Protein AF-A0A416U1P7-F1 (afdb_monomer_lite)

Sequence (73 aa):
MKYPKEIYLDGYTYVQMYEHEKGGMYYHSKENPDLVTNTCISLYPDGKLTFLWNGIEQNYGKYDIINNRKFEE

pLDDT: mean 86.38, std 7.15, range [55.38, 93.56]

Foldseek 3Di:
DDFDQWADDPNFIWGWDQADPVGWTWTATPPDPDPFPHGAWTAHPQQWIWTADPNDTGGPAGADRPVRGGDDD

Secondary structure (DSSP, 8-state):
-PPPSEEEETTEEEEEEEE-TTS-EEEE-SS---TTTTT-EEE-TTSEEEEEETTEEEEEEEEETTTTEEPP-

Radius of gyration: 10.96 Å; chains: 1; bounding box: 26×30×22 Å

Structure (mmCIF, N/CA/C/O backbone):
data_AF-A0A416U1P7-F1
#
_entry.id   AF-A0A416U1P7-F1
#
loop_
_atom_site.group_PDB
_atom_site.id
_atom_site.type_symbol
_atom_site.label_atom_id
_atom_site.label_alt_id
_atom_site.label_comp_id
_atom_site.label_asym_id
_atom_site.label_entity_id
_atom_site.label_seq_id
_atom_site.pdbx_PDB_ins_code
_atom_site.Cartn_x
_atom_site.Cartn_y
_atom_site.Cartn_z
_atom_site.occupancy
_atom_site.B_iso_or_equiv
_atom_site.auth_seq_id
_atom_site.auth_comp_id
_atom_site.auth_asym_id
_atom_site.auth_atom_id
_atom_site.pdbx_PDB_model_num
ATOM 1 N N . MET A 1 1 ? -0.093 17.467 3.209 1.00 62.75 1 MET A N 1
ATOM 2 C CA . MET A 1 1 ? -1.056 16.416 3.609 1.00 62.75 1 MET A CA 1
ATOM 3 C C . MET A 1 1 ? -0.249 15.325 4.299 1.00 62.75 1 MET A C 1
ATOM 5 O O . MET A 1 1 ? 0.849 15.064 3.829 1.00 62.75 1 MET A O 1
ATOM 9 N N . LYS A 1 2 ? -0.685 14.789 5.444 1.00 80.38 2 LYS A N 1
ATOM 10 C CA . LYS A 1 2 ? 0.051 13.710 6.129 1.00 80.38 2 LYS A CA 1
ATOM 11 C C . LYS A 1 2 ? -0.561 12.375 5.725 1.00 80.38 2 LYS A C 1
ATOM 13 O O . LYS A 1 2 ? -1.779 12.241 5.791 1.00 80.38 2 LYS A O 1
ATOM 18 N N . TYR A 1 3 ? 0.276 11.434 5.306 1.00 87.38 3 TYR A N 1
ATOM 19 C CA . TYR A 1 3 ? -0.154 10.071 5.023 1.00 87.38 3 TYR A CA 1
ATOM 20 C C . TYR A 1 3 ? -0.658 9.381 6.300 1.00 87.38 3 TYR A C 1
ATOM 22 O O . TYR A 1 3 ? -0.134 9.659 7.386 1.00 87.38 3 TYR A O 1
ATOM 30 N N . PRO A 1 4 ? -1.682 8.518 6.200 1.00 89.44 4 PRO A N 1
ATOM 31 C CA . PRO A 1 4 ? -2.153 7.735 7.333 1.00 89.44 4 PRO A CA 1
ATOM 32 C C . PRO A 1 4 ? -1.074 6.737 7.771 1.00 89.44 4 PRO A C 1
ATOM 34 O O . PRO A 1 4 ? -0.369 6.174 6.938 1.00 89.44 4 PRO A O 1
ATOM 37 N N . LYS A 1 5 ? -0.947 6.495 9.079 1.00 92.19 5 LYS A N 1
ATOM 38 C CA . LYS A 1 5 ? 0.022 5.512 9.598 1.00 92.19 5 LYS A CA 1
ATOM 39 C C . LYS A 1 5 ? -0.321 4.081 9.196 1.00 92.19 5 LYS A C 1
ATOM 41 O O . LYS A 1 5 ? 0.571 3.253 9.056 1.00 92.19 5 LYS A O 1
ATOM 46 N N . GLU A 1 6 ? -1.608 3.806 9.035 1.00 93.25 6 GLU A N 1
ATOM 47 C CA . GLU A 1 6 ? -2.137 2.499 8.685 1.00 93.25 6 GLU A CA 1
ATOM 48 C C . GLU A 1 6 ? -3.268 2.677 7.678 1.00 93.25 6 GLU A C 1
ATOM 50 O O . GLU A 1 6 ? -4.052 3.623 7.789 1.00 93.25 6 GLU A O 1
ATOM 55 N N . ILE A 1 7 ? -3.347 1.774 6.706 1.00 91.56 7 ILE A N 1
ATOM 56 C CA . ILE A 1 7 ? -4.436 1.705 5.730 1.00 91.56 7 ILE A CA 1
ATOM 57 C C . ILE A 1 7 ? -5.036 0.306 5.720 1.00 91.56 7 ILE A C 1
ATOM 59 O O . ILE A 1 7 ? -4.352 -0.671 6.028 1.00 91.56 7 ILE A O 1
ATOM 63 N N . TYR A 1 8 ? -6.316 0.213 5.375 1.00 90.25 8 TYR A N 1
ATOM 64 C CA . TYR A 1 8 ? -7.017 -1.062 5.279 1.00 90.25 8 TYR A CA 1
ATOM 65 C C . TYR A 1 8 ? -7.322 -1.370 3.817 1.00 90.25 8 TYR A C 1
ATOM 67 O O . TYR A 1 8 ? -8.029 -0.611 3.150 1.00 90.25 8 TYR A O 1
ATOM 75 N N . LEU A 1 9 ? -6.753 -2.462 3.311 1.00 88.62 9 LEU A N 1
ATOM 76 C CA . LEU A 1 9 ? -6.841 -2.856 1.906 1.00 88.62 9 LEU A CA 1
ATOM 77 C C . LEU A 1 9 ? -7.121 -4.350 1.813 1.00 88.62 9 LEU A C 1
ATOM 79 O O . LEU A 1 9 ? -6.421 -5.147 2.432 1.00 88.62 9 LEU A O 1
ATOM 83 N N . ASP A 1 10 ? -8.133 -4.713 1.026 1.00 84.69 10 ASP A N 1
ATOM 84 C CA . ASP A 1 10 ? -8.473 -6.095 0.668 1.00 84.69 10 ASP A CA 1
ATOM 85 C C . ASP A 1 10 ? -8.526 -7.063 1.873 1.00 84.69 10 ASP A C 1
ATOM 87 O O . ASP A 1 10 ? -8.146 -8.226 1.778 1.00 84.69 10 ASP A O 1
ATOM 91 N N . GLY A 1 11 ? -8.997 -6.581 3.027 1.00 87.06 11 GLY A N 1
ATOM 92 C CA . GLY A 1 11 ? -9.127 -7.388 4.243 1.00 87.06 11 GLY A CA 1
ATOM 93 C C . GLY A 1 11 ? -7.948 -7.303 5.220 1.00 87.06 11 GLY A C 1
ATOM 94 O O . GLY A 1 11 ? -8.061 -7.811 6.336 1.00 87.06 11 GLY A O 1
ATOM 95 N N . TYR A 1 12 ? -6.851 -6.640 4.845 1.00 90.19 12 TYR A N 1
ATOM 96 C CA . TYR A 1 12 ? -5.598 -6.611 5.601 1.00 90.19 12 TYR A CA 1
ATOM 97 C C . TYR A 1 12 ? -5.214 -5.203 6.051 1.00 90.19 12 TYR A C 1
ATOM 99 O O . TYR A 1 12 ? -5.469 -4.210 5.363 1.00 90.19 12 TYR A O 1
ATOM 107 N N . THR A 1 13 ? -4.536 -5.125 7.198 1.00 91.31 13 THR A N 1
ATOM 108 C CA . THR A 1 13 ? -3.954 -3.870 7.680 1.00 91.31 13 THR A CA 1
ATOM 109 C C . THR A 1 13 ? -2.546 -3.708 7.135 1.00 91.31 13 THR A C 1
ATOM 111 O O . THR A 1 13 ? -1.710 -4.612 7.193 1.00 91.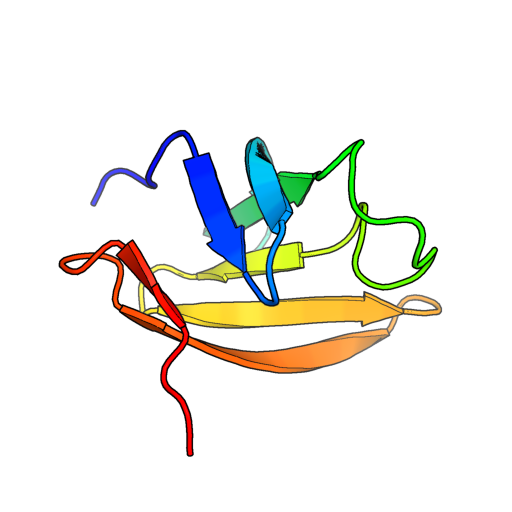31 13 THR A O 1
ATOM 114 N N . TYR A 1 14 ? -2.281 -2.522 6.615 1.00 92.69 14 TYR A N 1
ATOM 115 C CA . TYR A 1 14 ? -1.035 -2.130 5.986 1.00 92.69 14 TYR A CA 1
ATOM 116 C C . TYR A 1 14 ? -0.414 -0.990 6.771 1.00 92.69 14 TYR A C 1
ATOM 118 O O . TYR A 1 14 ? -1.043 0.047 6.958 1.00 92.69 14 TYR A O 1
ATOM 126 N N . VAL A 1 15 ? 0.828 -1.165 7.205 1.00 93.56 15 VAL A N 1
ATOM 127 C CA . VAL A 1 15 ? 1.550 -0.200 8.035 1.00 93.56 15 VAL A CA 1
ATOM 128 C C . VAL A 1 15 ? 2.482 0.631 7.166 1.00 93.56 15 VAL A C 1
ATOM 130 O O . VAL A 1 15 ? 3.160 0.109 6.278 1.00 93.56 15 VAL A O 1
ATOM 133 N N . GLN A 1 16 ? 2.499 1.934 7.430 1.00 92.81 16 GLN A N 1
ATOM 134 C CA . GLN A 1 16 ? 3.368 2.903 6.781 1.00 92.81 16 GLN A CA 1
ATOM 135 C C . GLN A 1 16 ? 4.844 2.540 6.988 1.00 92.81 16 GLN A C 1
ATOM 137 O O . GLN A 1 16 ? 5.277 2.276 8.110 1.00 92.81 16 GLN A O 1
ATOM 142 N N . MET A 1 17 ? 5.622 2.590 5.908 1.00 90.69 17 MET A N 1
ATOM 143 C CA . MET A 1 17 ? 7.050 2.275 5.909 1.00 90.69 17 MET A CA 1
ATOM 144 C C . MET A 1 17 ? 7.890 3.531 5.650 1.00 90.69 17 MET A C 1
ATOM 146 O O . MET A 1 17 ? 8.343 4.181 6.590 1.00 90.69 17 MET A O 1
ATOM 150 N N . TYR A 1 18 ? 8.103 3.885 4.383 1.00 88.12 18 TYR A N 1
ATOM 151 C CA . TYR A 1 18 ? 8.955 5.001 3.973 1.00 88.12 18 TYR A CA 1
ATOM 152 C C . TYR A 1 18 ? 8.385 5.712 2.743 1.00 88.12 18 TYR A C 1
ATOM 154 O O . TYR A 1 18 ? 7.554 5.169 2.014 1.00 88.12 18 TYR A O 1
ATOM 162 N N . GLU A 1 19 ? 8.828 6.946 2.515 1.00 87.56 19 GLU A N 1
ATOM 163 C CA . GLU A 1 19 ? 8.408 7.731 1.355 1.00 87.56 19 GLU A CA 1
ATOM 164 C C . GLU A 1 19 ? 8.976 7.143 0.057 1.00 87.56 19 GLU A C 1
ATOM 166 O O . GLU A 1 19 ? 10.165 6.849 -0.060 1.00 87.56 19 GLU A O 1
ATOM 171 N N . HIS A 1 20 ? 8.102 6.976 -0.931 1.00 80.12 20 HIS A N 1
ATOM 172 C CA . HIS A 1 20 ? 8.452 6.644 -2.303 1.00 80.12 20 HIS A CA 1
ATOM 173 C C . HIS A 1 20 ? 9.135 7.853 -2.959 1.00 80.12 20 HIS A C 1
ATOM 175 O O . HIS A 1 20 ? 8.663 8.980 -2.823 1.00 80.12 20 HIS A O 1
ATOM 181 N N . GLU A 1 21 ? 10.165 7.637 -3.782 1.00 76.25 21 GLU A N 1
ATOM 182 C CA . GLU A 1 21 ? 10.934 8.709 -4.456 1.00 76.25 21 GLU A CA 1
ATOM 183 C C . GLU A 1 21 ? 10.083 9.652 -5.332 1.00 76.25 21 GLU A C 1
ATOM 185 O O . GLU A 1 21 ? 10.461 10.782 -5.621 1.00 76.25 21 GLU A O 1
ATOM 190 N N . LYS A 1 22 ? 8.900 9.186 -5.740 1.00 81.00 22 LYS A N 1
ATOM 191 C CA . LYS A 1 22 ? 7.912 9.919 -6.554 1.00 81.00 22 LYS A CA 1
ATOM 192 C C . LYS A 1 22 ? 6.845 10.635 -5.714 1.00 81.00 22 LYS A C 1
ATOM 194 O O . LYS A 1 22 ? 5.823 11.055 -6.249 1.00 81.00 22 LYS A O 1
ATOM 199 N N . GLY A 1 23 ? 7.056 10.738 -4.403 1.00 85.25 23 GLY A N 1
ATOM 200 C CA . GLY A 1 23 ? 6.171 11.432 -3.469 1.00 85.25 23 GLY A CA 1
ATOM 201 C C . GLY A 1 23 ? 5.016 10.597 -2.915 1.00 85.25 23 GLY A C 1
ATOM 202 O O . GLY A 1 23 ? 4.186 11.152 -2.200 1.00 85.25 23 GLY A O 1
ATOM 203 N N . GLY A 1 24 ? 4.946 9.299 -3.228 1.00 89.38 24 GLY A N 1
ATOM 204 C CA . GLY A 1 24 ? 4.028 8.348 -2.591 1.00 89.38 24 GLY A CA 1
ATOM 205 C C . GLY A 1 24 ? 4.534 7.863 -1.228 1.00 89.38 24 GLY A C 1
ATOM 206 O O . GLY A 1 24 ? 5.636 8.199 -0.804 1.00 89.38 24 GLY A O 1
ATOM 207 N N . MET A 1 25 ? 3.747 7.043 -0.546 1.00 92.69 25 MET A N 1
ATOM 208 C CA . MET A 1 25 ? 4.108 6.403 0.716 1.00 92.69 25 MET A CA 1
ATOM 209 C C . MET A 1 25 ? 4.001 4.890 0.578 1.00 92.69 25 MET A C 1
ATOM 211 O O . MET A 1 25 ? 2.946 4.395 0.181 1.00 92.69 25 MET A O 1
ATOM 215 N N . TYR A 1 26 ? 5.073 4.173 0.914 1.00 92.06 26 TYR A N 1
ATOM 216 C CA . TYR A 1 26 ? 5.073 2.716 0.914 1.00 92.06 26 TYR A CA 1
ATOM 217 C C . TYR A 1 26 ? 4.372 2.158 2.144 1.00 92.06 26 TYR A C 1
ATOM 219 O O . TYR A 1 26 ? 4.581 2.629 3.266 1.00 92.06 26 TYR A O 1
ATOM 227 N N . TYR A 1 27 ? 3.607 1.096 1.923 1.00 92.50 27 TYR A N 1
ATOM 228 C CA . TYR A 1 27 ? 2.942 0.338 2.964 1.00 92.50 27 TYR A CA 1
ATOM 229 C C . TYR A 1 27 ? 3.228 -1.153 2.845 1.00 92.50 27 TYR A C 1
ATOM 231 O O . TYR A 1 27 ? 3.309 -1.712 1.751 1.00 92.50 27 TYR A O 1
ATOM 239 N N . HIS A 1 28 ? 3.318 -1.797 4.004 1.00 91.56 28 HIS A N 1
ATOM 240 C CA . HIS A 1 28 ? 3.538 -3.229 4.127 1.00 91.56 28 HIS A CA 1
ATOM 241 C C . HIS A 1 28 ? 2.515 -3.857 5.075 1.00 91.56 28 HIS A C 1
ATOM 243 O O . HIS A 1 28 ? 2.270 -3.340 6.164 1.00 91.56 28 HIS A O 1
ATOM 249 N N . SER A 1 29 ? 1.959 -5.000 4.689 1.00 91.62 29 SER A N 1
ATOM 250 C CA . SER A 1 29 ? 1.178 -5.866 5.563 1.00 91.62 29 SER A CA 1
ATOM 251 C C . SER A 1 29 ? 1.931 -7.167 5.808 1.00 91.62 29 SER A C 1
ATOM 253 O O . SER A 1 29 ? 2.290 -7.872 4.870 1.00 91.62 29 SER A O 1
ATOM 255 N N . LYS A 1 30 ? 2.141 -7.518 7.079 1.00 86.38 30 LYS A N 1
ATOM 256 C CA . LYS A 1 30 ? 2.640 -8.851 7.463 1.00 86.38 30 LYS A CA 1
ATOM 257 C C . LYS A 1 30 ? 1.548 -9.919 7.410 1.00 86.38 30 LYS A C 1
ATOM 259 O O . LYS A 1 30 ? 1.857 -11.105 7.437 1.00 86.38 30 LYS A O 1
ATOM 264 N N . GLU A 1 31 ? 0.292 -9.483 7.399 1.00 87.50 31 GLU A N 1
ATOM 265 C CA . GLU A 1 31 ? -0.888 -10.343 7.447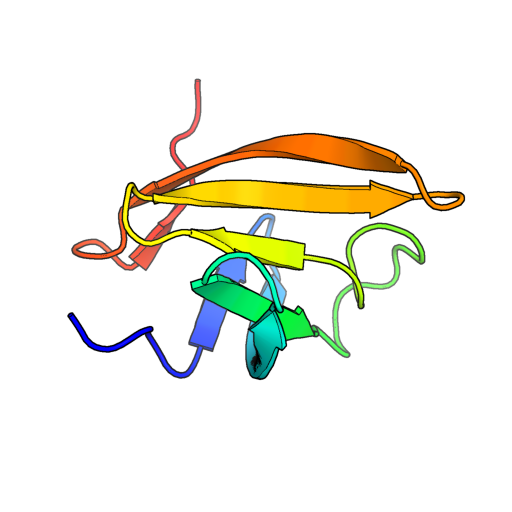 1.00 87.50 31 GLU A CA 1
ATOM 266 C C . GLU A 1 31 ? -1.311 -10.790 6.049 1.00 87.50 31 GLU A C 1
ATOM 268 O O . GLU A 1 31 ? -1.877 -11.872 5.908 1.00 87.50 31 GLU A O 1
ATOM 273 N N . ASN A 1 32 ? -1.015 -9.986 5.021 1.00 87.88 32 ASN A N 1
ATOM 274 C CA . ASN A 1 32 ? -1.281 -10.365 3.643 1.00 87.88 32 ASN A CA 1
ATOM 275 C C . ASN A 1 32 ? -0.263 -11.437 3.177 1.00 87.88 32 ASN A C 1
ATOM 277 O O . ASN A 1 32 ? 0.942 -11.157 3.130 1.00 87.88 32 ASN A O 1
ATOM 281 N N . PRO A 1 33 ? -0.714 -12.660 2.827 1.00 86.06 33 PRO A N 1
ATOM 282 C CA . PRO A 1 33 ? 0.162 -13.726 2.340 1.00 86.06 33 PRO A CA 1
ATOM 283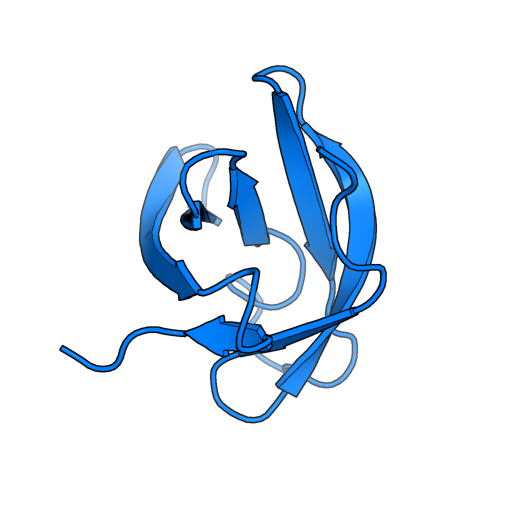 C C . PRO A 1 33 ? 0.637 -13.518 0.891 1.00 86.06 33 PRO A C 1
ATOM 285 O O . PRO A 1 33 ? 1.539 -14.225 0.440 1.00 86.06 33 PRO A O 1
ATOM 288 N N . ASP A 1 34 ? 0.033 -12.592 0.147 1.00 84.50 34 ASP A N 1
ATOM 289 C CA . ASP A 1 34 ? 0.334 -12.352 -1.260 1.00 84.50 34 ASP A CA 1
ATOM 290 C C . ASP A 1 34 ? 1.675 -11.623 -1.433 1.00 84.50 34 ASP A C 1
ATOM 292 O O . ASP A 1 34 ? 1.879 -10.507 -0.962 1.00 84.50 34 ASP A O 1
ATOM 296 N N . LEU A 1 35 ? 2.608 -12.255 -2.144 1.00 77.06 35 LEU A N 1
ATOM 297 C CA . LEU A 1 35 ? 3.971 -11.743 -2.324 1.00 77.06 35 LEU A CA 1
ATOM 298 C C . LEU A 1 35 ? 4.044 -10.434 -3.123 1.00 77.06 35 LEU A C 1
ATOM 300 O O . LEU A 1 35 ? 5.054 -9.740 -3.048 1.00 77.06 35 LEU A O 1
ATOM 304 N N . VAL A 1 36 ? 3.015 -10.114 -3.908 1.00 79.69 36 VAL A N 1
ATOM 305 C CA . VAL A 1 36 ? 2.966 -8.898 -4.727 1.00 79.69 36 VAL A CA 1
ATOM 306 C C . VAL A 1 36 ? 2.447 -7.738 -3.894 1.00 79.69 36 VAL A C 1
ATOM 308 O O . VAL A 1 36 ? 3.032 -6.658 -3.834 1.00 79.69 36 VAL A O 1
ATOM 311 N N . THR A 1 37 ? 1.312 -7.964 -3.249 1.00 80.31 37 THR A N 1
ATOM 312 C CA . THR A 1 37 ? 0.551 -6.920 -2.580 1.00 80.31 37 THR A CA 1
ATOM 313 C C . THR A 1 37 ? 0.935 -6.775 -1.121 1.00 80.31 37 THR A C 1
ATOM 315 O O . THR A 1 37 ? 0.555 -5.773 -0.537 1.00 80.31 37 THR A O 1
ATOM 318 N N . ASN A 1 38 ? 1.718 -7.669 -0.505 1.00 78.12 38 ASN A N 1
ATOM 319 C CA . ASN A 1 38 ? 2.062 -7.524 0.912 1.00 78.12 38 ASN A CA 1
ATOM 320 C C . ASN A 1 38 ? 3.139 -6.473 1.207 1.00 78.12 38 ASN A C 1
ATOM 322 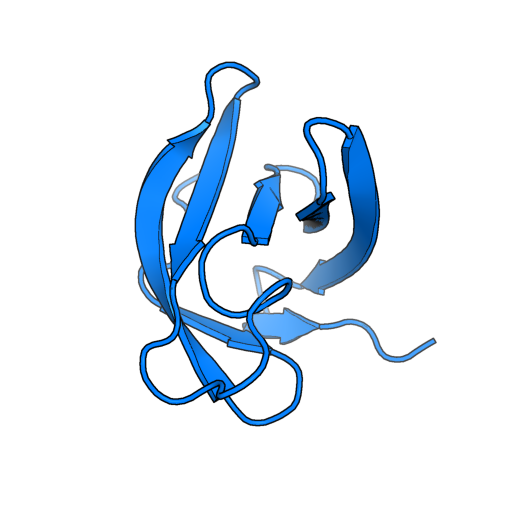O O . ASN A 1 38 ? 3.117 -5.902 2.288 1.00 78.12 38 ASN A O 1
ATOM 326 N N . THR A 1 39 ? 4.083 -6.196 0.309 1.00 71.31 39 THR A N 1
ATOM 327 C CA . THR A 1 39 ? 5.289 -5.386 0.607 1.00 71.31 39 THR A CA 1
ATOM 328 C C . THR A 1 39 ? 5.466 -4.186 -0.314 1.00 71.31 39 THR A C 1
ATOM 330 O O . THR A 1 39 ? 6.309 -3.332 -0.048 1.00 71.31 39 THR A O 1
ATOM 333 N N . CYS A 1 40 ? 4.674 -4.098 -1.381 1.00 82.81 40 CYS A N 1
ATOM 334 C CA . CYS A 1 40 ? 4.950 -3.192 -2.486 1.00 82.81 40 CYS A CA 1
ATOM 335 C C . CYS A 1 40 ? 3.815 -2.209 -2.787 1.00 82.81 40 CYS A C 1
ATOM 337 O O . CYS A 1 40 ? 3.773 -1.684 -3.897 1.00 82.81 40 CYS A O 1
ATOM 339 N N . ILE A 1 41 ? 2.918 -1.932 -1.833 1.00 91.38 41 ILE A N 1
ATOM 340 C CA . ILE A 1 41 ? 1.831 -0.964 -2.031 1.00 91.38 41 ILE A CA 1
ATOM 341 C C . ILE A 1 41 ? 2.343 0.459 -1.832 1.00 91.38 41 ILE A C 1
ATOM 343 O O . ILE A 1 41 ? 2.960 0.757 -0.812 1.00 91.38 41 ILE A O 1
ATOM 347 N N . SER A 1 42 ? 2.038 1.347 -2.775 1.00 92.81 42 SER A N 1
ATOM 348 C CA . SER A 1 42 ? 2.277 2.785 -2.654 1.00 92.81 42 SER A CA 1
ATOM 349 C C . SER A 1 42 ? 0.968 3.561 -2.714 1.00 92.81 42 SER A C 1
ATOM 351 O O . SER A 1 42 ? 0.159 3.359 -3.617 1.00 92.81 42 SER A O 1
ATOM 353 N N . LEU A 1 43 ? 0.777 4.474 -1.764 1.00 92.75 43 LEU A N 1
ATOM 354 C CA . LEU A 1 43 ? -0.322 5.437 -1.746 1.00 92.75 43 LEU A CA 1
ATOM 355 C C . LEU A 1 43 ? 0.206 6.825 -2.102 1.00 92.75 43 LEU A C 1
ATOM 357 O O . LEU A 1 43 ? 1.133 7.320 -1.464 1.00 92.75 43 LEU A O 1
ATOM 361 N N . TYR A 1 44 ? -0.400 7.465 -3.091 1.00 92.50 44 TYR A N 1
ATOM 362 C CA . TYR A 1 44 ? -0.034 8.800 -3.559 1.00 92.50 44 TYR A CA 1
ATOM 363 C C . TYR A 1 44 ? -0.945 9.895 -2.976 1.00 92.50 44 TYR A C 1
ATOM 365 O O . TYR A 1 44 ? -2.029 9.589 -2.468 1.00 92.50 44 TYR A O 1
ATOM 373 N N . PRO A 1 45 ? -0.547 11.185 -3.040 1.00 89.69 45 PRO A N 1
ATOM 374 C CA . PRO A 1 45 ? -1.297 12.276 -2.408 1.00 89.69 45 PRO A CA 1
ATOM 375 C C . PRO A 1 45 ? -2.710 12.471 -2.971 1.00 89.69 45 PRO A C 1
ATOM 377 O O . PRO A 1 45 ? -3.585 12.998 -2.290 1.00 89.69 45 PRO A O 1
ATOM 380 N N . ASP A 1 46 ? -2.925 12.063 -4.220 1.00 89.19 46 ASP A N 1
ATOM 381 C CA . ASP A 1 46 ? -4.203 12.105 -4.937 1.00 89.19 46 ASP A CA 1
ATOM 382 C C . ASP A 1 46 ? -5.116 10.904 -4.619 1.00 89.19 46 ASP A C 1
ATOM 384 O O . ASP A 1 46 ? -6.207 10.769 -5.185 1.00 89.19 46 ASP A O 1
ATOM 388 N N . GLY A 1 47 ? -4.671 10.029 -3.715 1.00 90.31 47 GLY A N 1
ATOM 389 C CA . GLY A 1 47 ? -5.341 8.789 -3.364 1.00 90.31 47 GLY A CA 1
ATOM 390 C C . GLY A 1 47 ? -5.065 7.651 -4.341 1.00 90.31 47 GLY A C 1
ATOM 391 O O . GLY A 1 47 ? -5.646 6.587 -4.176 1.00 90.31 47 GLY A O 1
ATOM 392 N N . LYS A 1 48 ? -4.214 7.803 -5.362 1.00 92.44 48 LYS A N 1
ATOM 393 C CA . LYS A 1 48 ? -3.868 6.677 -6.241 1.00 92.44 48 LYS A CA 1
ATOM 394 C C . LYS A 1 48 ? -3.139 5.595 -5.440 1.00 92.44 48 LYS A C 1
ATOM 396 O O . LYS A 1 48 ? -2.201 5.895 -4.702 1.00 92.44 48 LYS A O 1
ATOM 401 N N . LEU A 1 49 ? -3.548 4.342 -5.621 1.00 92.38 49 LEU A N 1
ATOM 402 C CA . LEU A 1 49 ? -2.832 3.174 -5.124 1.00 92.38 49 LEU A CA 1
ATOM 403 C C . LEU A 1 49 ? -2.111 2.486 -6.271 1.00 92.38 49 LEU A C 1
ATOM 405 O O . LEU A 1 49 ? -2.667 2.279 -7.353 1.00 92.38 49 LEU A O 1
ATOM 409 N N . THR A 1 50 ? -0.882 2.078 -6.015 1.00 92.56 50 THR A N 1
ATOM 410 C CA . THR A 1 50 ? -0.130 1.219 -6.920 1.00 92.56 50 THR A CA 1
ATOM 411 C C . THR A 1 50 ? 0.499 0.071 -6.160 1.00 92.56 50 THR A C 1
ATOM 413 O O . THR A 1 50 ? 0.665 0.139 -4.942 1.00 92.56 50 THR A O 1
ATOM 416 N N . PHE A 1 51 ? 0.853 -0.985 -6.882 1.00 90.56 51 PHE A N 1
ATOM 417 C CA . PHE A 1 51 ? 1.757 -2.009 -6.382 1.00 90.56 51 PHE A CA 1
ATOM 418 C C . PHE A 1 51 ? 2.955 -2.154 -7.319 1.00 90.56 51 PHE A C 1
ATOM 420 O O . PHE A 1 51 ? 2.820 -2.010 -8.536 1.00 90.56 51 PHE A O 1
ATOM 427 N N . LEU A 1 52 ? 4.132 -2.438 -6.767 1.00 87.19 52 LEU A N 1
ATOM 428 C CA . LEU A 1 52 ? 5.327 -2.754 -7.549 1.00 87.19 52 LEU A CA 1
ATOM 429 C C . LEU A 1 52 ? 5.429 -4.269 -7.752 1.00 87.19 52 LEU A C 1
ATOM 431 O O . LEU A 1 52 ? 5.566 -5.017 -6.790 1.00 87.19 52 LEU A O 1
ATOM 435 N N . TRP A 1 53 ? 5.412 -4.726 -9.003 1.00 85.19 53 TRP A N 1
ATOM 436 C CA . TRP A 1 53 ? 5.632 -6.132 -9.345 1.00 85.19 53 TRP A CA 1
ATOM 437 C C . TRP A 1 53 ? 6.645 -6.267 -10.471 1.00 85.19 53 TRP A C 1
ATOM 439 O O . TRP A 1 53 ? 6.502 -5.628 -11.511 1.00 85.19 53 TRP A O 1
ATOM 449 N N . ASN A 1 54 ? 7.676 -7.094 -10.277 1.00 85.44 54 ASN A N 1
ATOM 450 C CA . ASN A 1 54 ? 8.759 -7.283 -11.251 1.00 85.44 54 ASN A CA 1
ATOM 451 C C . ASN A 1 54 ? 9.379 -5.960 -11.751 1.00 85.44 54 ASN A C 1
ATOM 453 O O . ASN A 1 54 ? 9.704 -5.818 -12.927 1.00 85.44 54 ASN A O 1
ATOM 457 N N . GLY A 1 55 ? 9.516 -4.968 -10.863 1.00 83.25 55 GLY A N 1
ATOM 458 C CA . GLY A 1 55 ? 10.056 -3.645 -11.201 1.00 83.25 55 GLY A CA 1
ATOM 459 C C . GLY A 1 55 ? 9.095 -2.731 -11.972 1.00 83.25 55 GLY A C 1
ATOM 460 O O . GLY A 1 55 ? 9.476 -1.620 -12.334 1.00 83.25 55 GLY A O 1
ATOM 461 N N . ILE A 1 56 ? 7.853 -3.166 -12.203 1.00 86.25 56 ILE A N 1
ATOM 462 C CA . ILE A 1 56 ? 6.814 -2.392 -12.881 1.00 86.25 56 ILE A CA 1
ATOM 463 C C . ILE A 1 56 ? 5.768 -1.967 -11.856 1.00 86.25 56 ILE A C 1
ATOM 465 O O . ILE A 1 56 ? 5.169 -2.795 -11.169 1.00 86.25 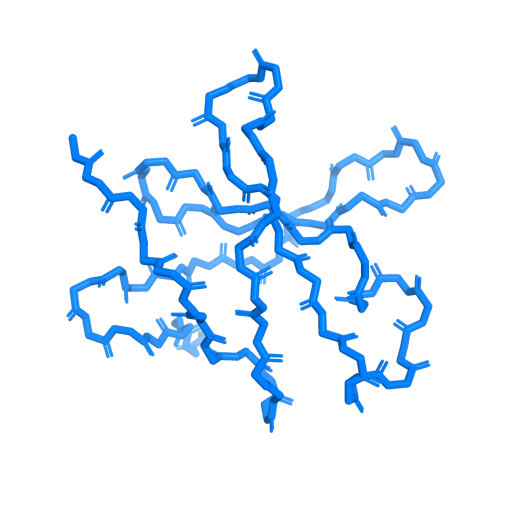56 ILE A O 1
ATOM 469 N N . GLU A 1 57 ? 5.550 -0.659 -11.753 1.00 88.31 57 GLU A N 1
ATOM 470 C CA . GLU A 1 57 ? 4.467 -0.108 -10.948 1.00 88.31 57 GLU A CA 1
ATOM 471 C C . GLU A 1 57 ? 3.138 -0.262 -11.698 1.00 88.31 57 GLU A C 1
ATOM 473 O O . GLU A 1 57 ? 2.982 0.241 -12.813 1.00 88.31 57 GLU A O 1
ATOM 478 N N . GLN A 1 58 ? 2.176 -0.938 -11.079 1.00 90.38 58 GLN A N 1
ATOM 479 C CA . GLN A 1 58 ? 0.849 -1.180 -11.635 1.00 90.38 58 GLN A CA 1
ATOM 480 C C . GLN A 1 58 ? -0.232 -0.483 -10.815 1.00 90.38 58 GLN A C 1
ATOM 482 O O . GLN A 1 58 ? -0.089 -0.282 -9.611 1.00 90.38 58 GLN A O 1
ATOM 487 N N . ASN A 1 59 ? -1.321 -0.095 -11.480 1.00 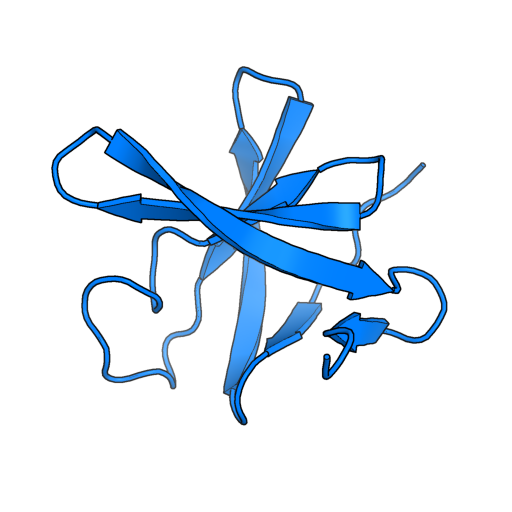90.75 59 ASN A N 1
ATOM 488 C CA . ASN A 1 59 ? -2.465 0.525 -10.821 1.00 90.75 59 ASN A CA 1
ATOM 489 C C . ASN A 1 59 ? -3.192 -0.511 -9.951 1.00 90.75 59 ASN A C 1
ATOM 491 O O . ASN A 1 59 ? -3.522 -1.594 -10.427 1.00 90.75 59 ASN A O 1
ATOM 495 N N . TYR A 1 60 ? -3.438 -0.159 -8.692 1.00 88.88 60 TYR A N 1
ATOM 496 C CA . TYR A 1 60 ? -4.149 -0.993 -7.725 1.00 88.88 60 TYR A CA 1
ATOM 497 C C . TYR A 1 60 ? -5.536 -0.444 -7.356 1.00 88.88 60 TYR A C 1
ATOM 499 O O . TYR A 1 60 ? -6.293 -1.077 -6.621 1.00 88.88 60 TYR A O 1
ATOM 507 N N . GLY A 1 61 ? -5.867 0.744 -7.855 1.00 91.06 61 GLY A N 1
ATOM 508 C CA . GLY A 1 61 ? -7.124 1.435 -7.622 1.00 91.06 61 GLY A CA 1
ATOM 509 C C . GLY A 1 61 ? -6.913 2.786 -6.954 1.00 91.06 61 GLY A C 1
ATOM 510 O O . GLY A 1 61 ? -5.859 3.422 -7.063 1.00 91.06 61 GLY A O 1
ATOM 511 N N . LYS A 1 62 ? -7.947 3.236 -6.250 1.00 91.94 62 LYS A N 1
ATOM 512 C CA . LYS A 1 62 ? -7.947 4.510 -5.540 1.00 91.94 62 LYS A CA 1
ATOM 513 C C . LYS A 1 62 ? -8.294 4.293 -4.075 1.00 91.94 62 LYS A C 1
ATOM 515 O O . LYS A 1 62 ? -9.134 3.465 -3.739 1.00 91.94 62 LYS A O 1
ATOM 520 N N . TYR A 1 63 ? -7.654 5.057 -3.209 1.00 90.69 63 TYR A N 1
ATOM 521 C CA . TYR A 1 63 ? -7.878 5.096 -1.780 1.00 90.69 63 TYR A CA 1
ATOM 522 C C . TYR A 1 63 ? -8.507 6.420 -1.390 1.00 90.69 63 TYR A C 1
ATOM 524 O O . TYR A 1 63 ? -8.028 7.502 -1.742 1.00 90.69 63 TYR A O 1
ATOM 532 N N . ASP A 1 64 ? -9.567 6.327 -0.611 1.00 89.31 64 ASP A N 1
ATOM 533 C CA . ASP A 1 64 ? -10.118 7.447 0.112 1.00 89.31 64 ASP A CA 1
ATOM 534 C C . ASP A 1 64 ? -9.332 7.624 1.414 1.00 89.31 64 ASP A C 1
ATOM 536 O O . ASP A 1 64 ? -9.582 6.953 2.414 1.00 89.31 64 ASP A O 1
ATOM 540 N N . ILE A 1 65 ? -8.358 8.536 1.393 1.00 84.50 65 ILE A N 1
ATOM 541 C CA . ILE A 1 65 ? -7.522 8.854 2.560 1.00 84.50 65 ILE A CA 1
ATOM 542 C C . ILE A 1 65 ? -8.373 9.397 3.718 1.00 84.50 65 ILE A C 1
ATOM 544 O O . ILE A 1 65 ? -8.031 9.191 4.880 1.00 84.50 65 ILE A O 1
ATOM 548 N N . ILE A 1 66 ? -9.479 10.083 3.414 1.00 83.94 66 ILE A N 1
ATOM 549 C CA . ILE A 1 66 ? -10.342 10.715 4.419 1.00 83.94 66 ILE A CA 1
ATOM 550 C C . ILE A 1 66 ? -11.167 9.647 5.136 1.00 83.94 66 ILE A C 1
ATOM 552 O O . ILE A 1 66 ? -11.252 9.655 6.361 1.00 83.94 66 ILE A O 1
ATOM 556 N N . ASN A 1 67 ? -11.747 8.719 4.374 1.00 83.50 67 ASN A N 1
ATOM 557 C CA . ASN A 1 67 ? -12.586 7.644 4.907 1.00 83.50 67 ASN A CA 1
ATOM 558 C C . ASN A 1 67 ? -11.809 6.353 5.216 1.00 83.50 67 ASN A C 1
ATOM 560 O O . ASN A 1 67 ? -12.414 5.362 5.613 1.00 83.50 67 ASN A O 1
ATOM 564 N N . ASN A 1 68 ? -10.485 6.370 5.035 1.00 82.69 68 ASN A N 1
ATOM 565 C CA . ASN A 1 68 ? -9.565 5.259 5.264 1.00 82.69 68 ASN A CA 1
ATOM 566 C C . ASN A 1 68 ? -10.035 3.936 4.633 1.00 82.69 68 ASN A C 1
ATOM 568 O O . ASN A 1 68 ? -10.069 2.897 5.293 1.00 82.69 68 ASN A O 1
ATOM 572 N N . ARG A 1 69 ? -10.430 3.990 3.357 1.00 83.94 69 ARG A N 1
ATOM 573 C CA . ARG A 1 69 ? -10.919 2.823 2.612 1.00 83.94 69 ARG A CA 1
ATOM 574 C C . ARG A 1 69 ? -10.543 2.887 1.140 1.00 83.94 69 ARG A C 1
ATOM 576 O O . ARG A 1 69 ? -10.475 3.967 0.555 1.00 83.94 69 ARG A O 1
ATOM 583 N N . LYS A 1 70 ? -10.355 1.725 0.522 1.00 82.81 70 LYS A N 1
ATOM 584 C CA . LYS A 1 70 ? -10.250 1.604 -0.936 1.00 82.81 70 LYS A CA 1
ATOM 585 C C . LYS A 1 70 ? -11.614 1.888 -1.576 1.00 82.81 70 LYS A C 1
ATOM 587 O O . LYS A 1 70 ? -12.647 1.547 -1.002 1.00 82.81 70 LYS A O 1
ATOM 592 N N . PHE A 1 71 ? -11.619 2.534 -2.738 1.00 81.19 71 PHE A N 1
ATOM 593 C CA . PHE A 1 71 ? -12.811 2.609 -3.575 1.00 81.19 71 PHE A CA 1
ATOM 594 C C . PHE A 1 71 ? -13.065 1.225 -4.179 1.00 81.19 71 PHE A C 1
ATOM 596 O O . PHE A 1 71 ? -12.191 0.678 -4.849 1.00 81.19 71 PHE A O 1
ATOM 603 N N . GLU A 1 72 ? -14.243 0.669 -3.916 1.00 64.19 72 GLU A N 1
ATOM 604 C CA . GLU A 1 72 ? -14.775 -0.463 -4.672 1.00 64.19 72 GLU A CA 1
ATOM 605 C C . GLU A 1 72 ? -15.392 0.117 -5.957 1.00 64.19 72 GLU A C 1
ATOM 607 O O . GLU A 1 72 ? -16.284 0.964 -5.871 1.00 64.19 72 GLU A O 1
ATOM 612 N N . GLU A 1 73 ? -14.847 -0.244 -7.124 1.00 55.38 73 GLU A N 1
ATOM 613 C CA . GLU A 1 73 ? -15.472 0.018 -8.436 1.00 55.38 73 GLU A CA 1
ATOM 614 C C . GLU A 1 73 ? -16.520 -1.049 -8.762 1.00 55.38 73 GLU A C 1
ATOM 616 O O . GLU A 1 73 ? -16.250 -2.243 -8.490 1.00 55.38 73 GLU A O 1
#